Protein AF-A0A8B4TUS0-F1 (afdb_monomer_lite)

Structure (mmCIF, N/CA/C/O backbone):
data_AF-A0A8B4TUS0-F1
#
_entry.id   AF-A0A8B4TUS0-F1
#
loop_
_atom_site.group_PDB
_atom_site.id
_atom_site.type_symbol
_atom_site.label_atom_id
_atom_site.label_alt_id
_atom_site.label_comp_id
_atom_site.label_asym_id
_atom_site.label_entity_id
_atom_site.label_seq_id
_atom_site.pdbx_PDB_ins_code
_atom_site.Cartn_x
_atom_site.Cartn_y
_atom_site.Cartn_z
_atom_site.occupancy
_atom_site.B_iso_or_equiv
_atom_site.auth_seq_id
_atom_site.auth_comp_id
_atom_site.auth_asym_id
_atom_site.auth_atom_id
_atom_site.pdbx_PDB_model_num
ATOM 1 N N . MET A 1 1 ? 10.500 75.350 14.053 1.00 40.19 1 MET A N 1
ATOM 2 C CA . MET A 1 1 ? 10.006 74.874 12.744 1.00 40.19 1 MET A CA 1
ATOM 3 C C . MET A 1 1 ? 10.131 73.357 12.758 1.00 40.19 1 MET A C 1
ATOM 5 O O . MET A 1 1 ? 11.229 72.845 12.610 1.00 40.19 1 MET A O 1
ATOM 9 N N . ASN A 1 2 ? 9.050 72.663 13.124 1.00 40.81 2 ASN A N 1
ATOM 10 C CA . ASN A 1 2 ? 9.054 71.223 13.404 1.00 40.81 2 ASN A CA 1
ATOM 11 C C . ASN A 1 2 ? 8.641 70.449 12.150 1.00 40.81 2 ASN A C 1
ATOM 13 O O . ASN A 1 2 ? 7.476 70.509 11.768 1.00 40.81 2 ASN A O 1
ATOM 17 N N . TRP A 1 3 ? 9.558 69.690 11.552 1.00 40.25 3 TRP A N 1
ATOM 18 C CA . TRP A 1 3 ? 9.224 68.689 10.539 1.00 40.25 3 TRP A CA 1
ATOM 19 C C . TRP A 1 3 ? 9.348 67.304 11.177 1.00 40.25 3 TRP A C 1
ATOM 21 O O . TRP A 1 3 ? 10.445 66.843 11.479 1.00 40.25 3 TRP A O 1
ATOM 31 N N . LYS A 1 4 ? 8.216 66.628 11.401 1.00 43.62 4 LYS A N 1
ATOM 32 C CA . LYS A 1 4 ? 8.197 65.192 11.707 1.00 43.62 4 LYS A CA 1
ATOM 33 C C . LYS A 1 4 ? 8.182 64.414 10.390 1.00 43.62 4 LYS A C 1
ATOM 35 O O . LYS A 1 4 ? 7.165 64.419 9.704 1.00 43.62 4 LYS A O 1
ATOM 40 N N . LEU A 1 5 ? 9.298 63.791 10.009 1.00 47.50 5 LEU A N 1
ATOM 41 C CA . LEU A 1 5 ? 9.290 62.759 8.969 1.00 47.50 5 LEU A CA 1
ATOM 42 C C . LEU A 1 5 ? 8.719 61.478 9.588 1.00 47.50 5 LEU A C 1
ATOM 44 O O . LEU A 1 5 ? 9.333 60.890 10.475 1.00 47.50 5 LEU A O 1
ATOM 48 N N . ALA A 1 6 ? 7.544 61.053 9.131 1.00 51.31 6 ALA A N 1
ATOM 49 C CA . ALA A 1 6 ? 7.028 59.718 9.396 1.00 51.31 6 ALA A CA 1
ATOM 50 C C . ALA A 1 6 ? 7.517 58.791 8.277 1.00 51.31 6 ALA A C 1
ATOM 52 O O . ALA A 1 6 ? 7.054 58.880 7.142 1.00 51.31 6 ALA A O 1
ATOM 53 N N . ILE A 1 7 ? 8.485 57.928 8.586 1.00 53.12 7 ILE A N 1
ATOM 54 C CA . ILE A 1 7 ? 8.916 56.854 7.689 1.00 53.12 7 ILE A CA 1
ATOM 55 C C . ILE A 1 7 ? 7.909 55.714 7.855 1.00 53.12 7 ILE A C 1
ATOM 57 O O . ILE A 1 7 ? 7.888 55.039 8.883 1.00 53.12 7 ILE A O 1
ATOM 61 N N . ALA A 1 8 ? 7.044 55.527 6.860 1.00 50.75 8 ALA A N 1
ATOM 62 C CA . ALA A 1 8 ? 6.169 54.367 6.785 1.00 50.75 8 ALA A CA 1
ATOM 63 C C . ALA A 1 8 ? 7.000 53.155 6.337 1.00 50.75 8 ALA A C 1
ATOM 65 O O . ALA A 1 8 ? 7.342 53.020 5.165 1.00 50.75 8 ALA A O 1
ATOM 66 N N . PHE A 1 9 ? 7.350 52.288 7.287 1.00 47.44 9 PHE A N 1
ATOM 67 C CA . PHE A 1 9 ? 7.913 50.972 7.004 1.00 47.44 9 PHE A CA 1
ATOM 68 C C . PHE A 1 9 ? 6.797 50.080 6.446 1.00 47.44 9 PHE A C 1
ATOM 70 O O . PHE A 1 9 ? 5.983 49.536 7.192 1.00 47.44 9 PHE A O 1
ATOM 77 N N . THR A 1 10 ? 6.731 49.940 5.126 1.00 48.03 10 THR A N 1
ATOM 78 C CA . THR A 1 10 ? 5.932 48.899 4.482 1.00 48.03 10 THR A CA 1
ATOM 79 C C . THR A 1 10 ? 6.601 47.554 4.743 1.00 48.03 10 THR A C 1
ATOM 81 O O . THR A 1 10 ? 7.574 47.173 4.096 1.00 48.03 10 THR A O 1
ATOM 84 N N . PHE A 1 11 ? 6.088 46.833 5.738 1.00 47.19 11 PHE A N 1
ATOM 85 C CA . PHE A 1 11 ? 6.441 45.441 5.986 1.00 47.19 11 PHE A CA 1
ATOM 86 C C . PHE A 1 11 ? 5.923 44.605 4.808 1.00 47.19 11 PHE A C 1
ATOM 88 O O . PHE A 1 11 ? 4.745 44.256 4.739 1.00 47.19 11 PHE A O 1
ATOM 95 N N . VAL A 1 12 ? 6.796 44.321 3.842 1.00 51.75 12 VAL A N 1
ATOM 96 C CA . VAL A 1 12 ? 6.532 43.309 2.819 1.00 51.75 12 VAL A CA 1
ATOM 97 C C . VAL A 1 12 ? 6.591 41.963 3.533 1.00 51.75 12 VAL A C 1
ATOM 99 O O . VAL A 1 12 ? 7.668 41.438 3.801 1.00 51.75 12 VAL A O 1
ATOM 102 N N . LEU A 1 13 ? 5.426 41.431 3.905 1.00 47.50 13 LEU A N 1
ATOM 103 C CA . LEU A 1 13 ? 5.294 40.047 4.348 1.00 47.50 13 LEU A CA 1
ATOM 104 C C . LEU A 1 13 ? 5.608 39.154 3.146 1.00 47.50 13 LEU A C 1
ATOM 106 O O . LEU A 1 13 ? 4.739 38.871 2.322 1.00 47.50 13 LEU A O 1
ATOM 110 N N . SER A 1 14 ? 6.868 38.740 3.023 1.00 50.09 14 SER A N 1
ATOM 111 C CA . SER A 1 14 ? 7.250 37.655 2.132 1.00 50.09 14 SER A CA 1
ATOM 112 C C . SER A 1 14 ? 6.584 36.383 2.650 1.00 50.09 14 SER A C 1
ATOM 114 O O . SER A 1 14 ? 7.000 35.790 3.642 1.00 50.09 14 SER A O 1
ATOM 116 N N . GLN A 1 15 ? 5.496 35.973 2.001 1.00 52.88 15 GLN A N 1
ATOM 117 C CA . GLN A 1 15 ? 4.967 34.633 2.200 1.00 52.88 15 GLN A CA 1
ATOM 118 C C . GLN A 1 15 ? 5.984 33.670 1.595 1.00 52.88 15 GLN A C 1
ATOM 120 O O . GLN A 1 15 ? 6.059 33.500 0.381 1.00 52.88 15 GLN A O 1
ATOM 125 N N . SER A 1 16 ? 6.823 33.084 2.443 1.00 52.28 16 SER A N 1
ATOM 126 C CA . SER A 1 16 ? 7.608 31.922 2.069 1.00 52.28 16 SER A CA 1
ATOM 127 C C . SER A 1 16 ? 6.630 30.783 1.804 1.00 52.28 16 SER A C 1
ATOM 129 O O . SER A 1 16 ? 6.082 30.173 2.721 1.00 52.28 16 SER A O 1
ATOM 131 N N . SER A 1 17 ? 6.374 30.516 0.526 1.00 47.44 17 SER A N 1
ATOM 132 C CA . SER A 1 17 ? 5.688 29.311 0.077 1.00 47.44 17 SER A CA 1
ATOM 133 C C . SER A 1 17 ? 6.598 28.118 0.365 1.00 47.44 17 SER A C 1
ATOM 135 O O . SER A 1 17 ? 7.333 27.649 -0.501 1.00 47.44 17 SER A O 1
ATOM 137 N N . PHE A 1 18 ? 6.610 27.642 1.609 1.00 46.47 18 PHE A N 1
ATOM 138 C CA . PHE A 1 18 ? 7.118 26.311 1.893 1.00 46.47 18 PHE A CA 1
ATOM 139 C C . PHE A 1 18 ? 6.173 25.342 1.190 1.00 46.47 18 PHE A C 1
ATOM 141 O O . PHE A 1 18 ? 5.035 25.167 1.620 1.00 46.47 18 PHE A O 1
ATOM 148 N N . ALA A 1 19 ? 6.623 24.753 0.084 1.00 43.28 19 ALA A N 1
ATOM 149 C CA . ALA A 1 19 ? 5.970 23.598 -0.504 1.00 43.28 19 ALA A CA 1
ATOM 150 C C . ALA A 1 19 ? 6.040 22.462 0.528 1.00 43.28 19 ALA A C 1
ATOM 152 O O . ALA A 1 19 ? 7.017 21.718 0.597 1.00 43.28 19 ALA A O 1
ATOM 153 N N . SER A 1 20 ? 5.043 22.381 1.410 1.00 47.97 20 SER A N 1
ATOM 154 C CA . SER A 1 20 ? 4.839 21.206 2.243 1.00 47.97 20 SER A CA 1
ATOM 155 C C . SER A 1 20 ? 4.532 20.057 1.299 1.00 47.97 20 SER A C 1
ATOM 157 O O . SER A 1 20 ? 3.582 20.155 0.525 1.00 47.97 20 SER A O 1
ATOM 159 N N . SER A 1 21 ? 5.317 18.981 1.347 1.00 56.03 21 SER A N 1
ATOM 160 C CA . SER A 1 21 ? 4.908 17.707 0.762 1.00 56.03 21 SER A CA 1
ATOM 161 C C . SER A 1 21 ? 3.515 17.384 1.306 1.00 56.03 21 SER A C 1
ATOM 163 O O . SER A 1 21 ? 3.365 17.154 2.507 1.00 56.03 21 SER A O 1
ATOM 165 N N . GLU A 1 22 ? 2.481 17.477 0.471 1.00 64.19 22 GLU A N 1
ATOM 166 C CA . GLU A 1 22 ? 1.109 17.269 0.925 1.00 64.19 22 GLU A CA 1
ATOM 167 C C . GLU A 1 22 ? 0.956 15.809 1.353 1.00 64.19 22 GLU A C 1
ATOM 169 O O . GLU A 1 22 ? 0.943 14.889 0.536 1.00 64.19 22 GLU A O 1
ATOM 174 N N . ALA A 1 23 ? 0.895 15.586 2.664 1.00 81.62 23 ALA A N 1
ATOM 175 C CA . ALA A 1 23 ? 0.582 14.279 3.209 1.00 81.62 23 ALA A CA 1
ATOM 176 C C . ALA A 1 23 ? -0.837 13.892 2.772 1.00 81.62 23 ALA A C 1
ATOM 178 O O . ALA A 1 23 ? -1.791 14.644 2.987 1.00 81.62 23 ALA A O 1
ATOM 179 N N . PHE A 1 24 ? -0.991 12.702 2.199 1.00 90.75 24 PHE A N 1
ATOM 180 C CA . PHE A 1 24 ? -2.302 12.164 1.867 1.00 90.75 24 PHE A CA 1
ATOM 181 C C . PHE A 1 24 ? -3.041 11.809 3.160 1.00 90.75 24 PHE A C 1
ATOM 183 O O . PHE A 1 24 ? -2.476 11.169 4.053 1.00 90.75 24 PHE A O 1
ATOM 190 N N . GLN A 1 25 ? -4.315 12.196 3.261 1.00 94.31 25 GLN A N 1
ATOM 191 C CA . GLN A 1 25 ? -5.156 11.880 4.413 1.00 94.31 25 GLN A CA 1
ATOM 192 C C . GLN A 1 25 ? -6.489 11.268 3.992 1.00 94.31 25 GLN A C 1
ATOM 194 O O . GLN A 1 25 ? -7.131 11.729 3.050 1.00 94.31 25 GLN A O 1
ATOM 199 N N . LYS A 1 26 ? -6.942 10.255 4.735 1.00 95.25 26 LYS A N 1
ATOM 200 C CA . LYS A 1 26 ? -8.272 9.653 4.578 1.00 95.25 26 LYS A CA 1
ATOM 201 C C . LYS A 1 26 ? -8.934 9.490 5.936 1.00 95.25 26 LYS A C 1
ATOM 203 O O . LYS A 1 26 ? -8.345 8.924 6.850 1.00 95.25 26 LYS A O 1
ATOM 208 N N . VAL A 1 27 ? -10.161 9.984 6.062 1.00 96.19 27 VAL A N 1
ATOM 209 C CA . VAL A 1 27 ? -10.921 9.992 7.319 1.00 96.19 27 VAL A CA 1
ATOM 210 C C . VAL A 1 27 ? -12.121 9.065 7.190 1.00 96.19 27 VAL A C 1
ATOM 212 O O . VAL A 1 27 ? -12.810 9.089 6.170 1.00 96.19 27 VAL A O 1
ATOM 215 N N . TRP A 1 28 ? -12.400 8.268 8.219 1.00 95.56 28 TRP A N 1
ATOM 216 C CA . TRP A 1 28 ? -13.632 7.482 8.304 1.00 95.56 28 TRP A CA 1
ATOM 217 C C . TRP A 1 28 ? -14.128 7.381 9.743 1.00 95.56 28 TRP A C 1
ATOM 219 O O . TRP A 1 28 ? -13.421 7.722 10.687 1.00 95.56 28 TRP A O 1
ATOM 229 N N . ASN A 1 29 ? -15.366 6.919 9.899 1.00 94.50 29 ASN A N 1
ATOM 230 C CA . ASN A 1 29 ? -15.935 6.582 11.197 1.00 94.50 29 ASN A CA 1
ATOM 231 C C . ASN A 1 29 ? -16.424 5.134 11.180 1.00 94.50 29 ASN A C 1
ATOM 233 O O . ASN A 1 29 ? -16.969 4.662 10.170 1.00 94.50 29 ASN A O 1
ATOM 237 N N . ASP A 1 30 ? -16.266 4.451 12.300 1.00 91.06 30 ASP A N 1
ATOM 238 C CA . ASP A 1 30 ? -16.903 3.173 12.600 1.00 91.06 30 ASP A CA 1
ATOM 239 C C . ASP A 1 30 ? -17.264 3.113 14.095 1.00 91.06 30 ASP A C 1
ATOM 241 O O . ASP A 1 30 ? -17.288 4.142 14.775 1.00 91.06 30 ASP A O 1
ATOM 245 N N . SER A 1 31 ? -17.609 1.929 14.601 1.00 89.62 31 SER A N 1
ATOM 246 C CA . SER A 1 31 ? -18.034 1.750 15.991 1.00 89.62 31 SER A CA 1
ATOM 247 C C . SER A 1 31 ? -16.954 2.079 17.026 1.00 89.62 31 SER A C 1
ATOM 249 O O . SER A 1 31 ? -17.305 2.284 18.185 1.00 89.62 31 SER A O 1
ATOM 251 N N . SER A 1 32 ? -15.667 2.131 16.654 1.00 87.06 32 SER A N 1
ATOM 252 C CA . SER A 1 32 ? -14.586 2.514 17.574 1.00 87.06 32 SER A CA 1
ATOM 253 C C . SER A 1 32 ? -14.265 4.012 17.549 1.00 87.06 32 SER A C 1
ATOM 255 O O . SER A 1 32 ? -13.542 4.493 18.421 1.00 87.06 32 SER A O 1
ATOM 257 N N . GLY A 1 33 ? -14.850 4.771 16.616 1.00 92.50 33 GLY A N 1
ATOM 258 C CA . GLY A 1 33 ? -14.784 6.230 16.588 1.00 92.50 33 GLY A CA 1
ATOM 259 C C . GLY A 1 33 ? -14.349 6.803 15.244 1.00 92.50 33 GLY A C 1
ATOM 260 O O . GLY A 1 33 ? -14.574 6.214 14.186 1.00 92.50 33 GLY A O 1
ATOM 261 N N . LYS A 1 34 ? -13.764 8.007 15.298 1.00 95.75 34 LYS A N 1
ATOM 262 C CA . LYS A 1 34 ? -13.225 8.719 14.135 1.00 95.75 34 LYS A CA 1
ATOM 263 C C . LYS A 1 34 ? -11.764 8.343 13.921 1.00 95.75 34 LYS A C 1
ATOM 265 O O . LYS A 1 34 ? -10.926 8.590 14.790 1.00 95.75 34 LYS A O 1
ATOM 270 N N . HIS A 1 35 ? -11.480 7.862 12.722 1.00 96.75 35 HIS A N 1
ATOM 271 C CA . HIS A 1 35 ? -10.173 7.411 12.273 1.00 96.75 35 HIS A CA 1
ATOM 272 C C . HIS A 1 35 ? -9.581 8.363 11.242 1.00 96.75 35 HIS A C 1
ATOM 274 O O . HIS A 1 35 ? -10.302 8.932 10.415 1.00 96.75 35 HIS A O 1
ATOM 280 N N . VAL A 1 36 ? -8.258 8.487 11.249 1.00 97.19 36 VAL A N 1
ATOM 281 C CA . VAL A 1 36 ? -7.487 9.221 10.244 1.00 97.19 36 VAL A CA 1
ATOM 282 C C . VAL A 1 36 ? -6.312 8.359 9.792 1.00 97.19 36 VAL A C 1
ATOM 284 O O . VAL A 1 36 ? -5.430 8.041 10.587 1.00 97.19 36 VAL A O 1
ATOM 287 N N . LEU A 1 37 ? -6.279 8.011 8.508 1.00 97.50 37 LEU A N 1
ATOM 288 C CA . LEU A 1 37 ? -5.100 7.486 7.826 1.00 97.50 37 LEU A CA 1
ATOM 289 C C . LEU A 1 37 ? -4.286 8.666 7.304 1.00 97.50 37 LEU A C 1
ATOM 291 O O . LEU A 1 37 ? -4.829 9.518 6.606 1.00 97.50 37 LEU A O 1
ATOM 295 N N . ILE A 1 38 ? -2.995 8.694 7.615 1.00 96.94 38 ILE A N 1
ATOM 296 C CA . ILE A 1 38 ? -2.045 9.708 7.153 1.00 96.94 38 ILE A CA 1
ATOM 297 C C . ILE A 1 38 ? -0.897 8.983 6.457 1.00 96.94 38 ILE A C 1
ATOM 299 O O . ILE A 1 38 ? -0.269 8.115 7.063 1.00 96.94 38 ILE A O 1
ATOM 303 N N . ILE A 1 39 ? -0.625 9.347 5.206 1.00 97.00 39 ILE A N 1
ATOM 304 C CA . ILE A 1 39 ? 0.490 8.853 4.395 1.00 97.00 39 ILE A CA 1
ATOM 305 C C . ILE A 1 39 ? 1.384 10.046 4.059 1.00 97.00 39 ILE A C 1
ATOM 307 O O . ILE A 1 39 ? 0.951 10.988 3.402 1.00 97.00 39 ILE A O 1
ATOM 311 N N . ASP A 1 40 ? 2.629 10.002 4.511 1.00 95.12 40 ASP A N 1
ATOM 312 C CA . ASP A 1 40 ? 3.589 11.094 4.397 1.00 95.12 40 ASP A CA 1
ATOM 313 C C . ASP A 1 40 ? 4.898 10.589 3.776 1.00 95.12 40 ASP A C 1
ATOM 315 O O . ASP A 1 40 ? 5.384 9.507 4.121 1.00 95.12 40 ASP A O 1
ATOM 319 N N . LYS A 1 41 ? 5.465 11.377 2.860 1.00 93.38 41 LYS A N 1
ATOM 320 C CA . LYS A 1 41 ? 6.754 11.114 2.213 1.00 93.38 41 LYS A CA 1
ATOM 321 C C . LYS A 1 41 ? 7.709 12.244 2.558 1.00 93.38 41 LYS A C 1
ATOM 323 O O . LYS A 1 41 ? 7.414 13.403 2.287 1.00 93.38 41 LYS A O 1
ATOM 328 N N . LYS A 1 42 ? 8.871 11.907 3.113 1.00 91.69 42 LYS A N 1
ATOM 329 C CA . LYS A 1 42 ? 9.885 12.890 3.509 1.00 91.69 42 LYS A CA 1
ATOM 330 C C . LYS A 1 42 ? 11.200 12.624 2.811 1.00 91.69 42 LYS A C 1
ATOM 332 O O . LYS A 1 42 ? 11.690 11.499 2.846 1.00 91.69 42 LYS A O 1
ATOM 337 N N . LEU A 1 43 ? 11.770 13.672 2.227 1.00 88.06 43 LEU A N 1
ATOM 338 C CA . LEU A 1 43 ? 13.154 13.667 1.771 1.00 88.06 43 LEU A CA 1
ATOM 339 C C . LEU A 1 43 ? 14.084 13.692 2.986 1.00 88.06 43 LEU A C 1
ATOM 341 O O . LEU A 1 43 ? 13.954 14.539 3.872 1.00 88.06 43 LEU A O 1
ATOM 345 N N . ASP A 1 44 ? 15.027 12.762 3.019 1.00 83.69 44 ASP A N 1
ATOM 346 C CA . ASP A 1 44 ? 16.046 12.663 4.052 1.00 83.69 44 ASP A CA 1
ATOM 347 C C . ASP A 1 44 ? 17.282 13.446 3.601 1.00 83.69 44 ASP A C 1
ATOM 349 O O . ASP A 1 44 ? 18.184 12.915 2.955 1.00 83.69 44 ASP A O 1
ATOM 353 N N . SER A 1 45 ? 17.317 14.733 3.953 1.00 70.94 45 SER A N 1
ATOM 354 C CA . SER A 1 45 ? 18.312 15.712 3.484 1.00 70.94 45 SER A CA 1
ATOM 355 C C . SER A 1 45 ? 19.769 15.407 3.851 1.00 70.94 45 SER A C 1
ATOM 357 O O . SER A 1 45 ? 20.670 16.006 3.272 1.00 70.94 45 SER A O 1
ATOM 359 N N . LYS A 1 46 ? 20.018 14.496 4.800 1.00 69.44 46 LYS A N 1
ATOM 360 C CA . LYS A 1 46 ? 21.373 14.088 5.207 1.00 69.44 46 LYS A CA 1
ATOM 361 C C . LYS A 1 46 ? 21.934 12.922 4.391 1.00 69.44 46 LYS A C 1
ATOM 363 O O . LYS A 1 46 ? 23.135 12.894 4.156 1.00 69.44 46 LYS A O 1
ATOM 368 N N . ASP A 1 47 ? 21.069 12.009 3.948 1.00 66.56 47 ASP A N 1
ATOM 369 C CA . ASP A 1 47 ? 21.470 10.716 3.368 1.00 66.56 47 ASP A CA 1
ATOM 370 C C . ASP A 1 47 ? 21.047 10.571 1.894 1.00 66.56 47 ASP A C 1
ATOM 372 O O . ASP A 1 47 ? 21.147 9.483 1.328 1.00 66.56 47 ASP A O 1
ATOM 376 N N . GLY A 1 48 ? 20.494 11.633 1.292 1.00 77.56 48 GLY A N 1
ATOM 377 C CA . GLY A 1 48 ? 19.953 11.598 -0.072 1.00 77.56 48 GLY A CA 1
ATOM 378 C C . GLY A 1 48 ? 18.810 10.590 -0.244 1.00 77.56 48 GLY A C 1
ATOM 379 O O . GLY A 1 48 ? 18.620 10.064 -1.330 1.00 77.56 48 GLY A O 1
ATOM 380 N N . GLY A 1 49 ? 18.091 10.267 0.838 1.00 89.94 49 GLY A N 1
ATOM 381 C CA . GLY A 1 49 ? 17.073 9.215 0.881 1.00 89.94 49 GLY A CA 1
ATOM 382 C C . GLY A 1 49 ? 15.637 9.735 0.852 1.00 89.94 49 GLY A C 1
ATOM 383 O O . GLY A 1 49 ? 15.385 10.939 0.910 1.00 89.94 49 GLY A O 1
ATOM 384 N N . MET A 1 50 ? 14.677 8.810 0.842 1.00 93.75 50 MET A N 1
ATOM 385 C CA . MET A 1 50 ? 13.268 9.132 1.073 1.00 93.75 50 MET A CA 1
ATOM 386 C C . MET A 1 50 ? 12.644 8.154 2.067 1.00 93.75 50 MET A C 1
ATOM 388 O O . MET A 1 50 ? 12.879 6.945 2.007 1.00 93.75 50 MET A O 1
ATOM 392 N N . THR A 1 51 ? 11.847 8.678 2.993 1.00 95.06 51 THR A N 1
ATOM 393 C CA . THR A 1 51 ? 11.106 7.915 3.999 1.00 95.06 51 THR A CA 1
ATOM 394 C C . THR A 1 51 ? 9.616 7.977 3.709 1.00 95.06 51 THR A C 1
ATOM 396 O O . THR A 1 51 ? 9.059 9.062 3.556 1.00 95.06 51 THR A O 1
ATOM 399 N N . LEU A 1 52 ? 8.965 6.817 3.727 1.00 96.94 52 LEU A N 1
ATOM 400 C CA . LEU A 1 52 ? 7.518 6.678 3.800 1.00 96.94 52 LEU A CA 1
ATOM 401 C C . LEU A 1 52 ? 7.101 6.483 5.258 1.00 96.94 52 LEU A C 1
ATOM 403 O O . LEU A 1 52 ? 7.617 5.597 5.946 1.00 96.94 52 LEU A O 1
ATOM 407 N N . LEU A 1 53 ? 6.121 7.261 5.707 1.00 97.31 53 LEU A N 1
ATOM 408 C CA . LEU A 1 53 ? 5.439 7.068 6.978 1.00 97.31 53 LEU A CA 1
ATOM 409 C C . LEU A 1 53 ? 3.933 6.961 6.740 1.00 97.31 53 LEU A C 1
ATOM 411 O O . LEU A 1 53 ? 3.305 7.910 6.282 1.00 97.31 53 LEU A O 1
ATOM 415 N N . VAL A 1 54 ? 3.346 5.822 7.098 1.00 97.69 54 VAL A N 1
ATOM 416 C CA . VAL A 1 54 ? 1.895 5.609 7.078 1.00 97.69 54 VAL A CA 1
ATOM 417 C C . VAL A 1 54 ? 1.415 5.335 8.491 1.00 97.69 54 VAL A C 1
ATOM 419 O O . VAL A 1 54 ? 1.967 4.472 9.168 1.00 97.69 54 VAL A O 1
ATOM 422 N N . LYS A 1 55 ? 0.396 6.053 8.955 1.00 97.12 55 LYS A N 1
ATOM 423 C CA . LYS A 1 55 ? -0.165 5.870 10.297 1.00 97.12 55 LYS A CA 1
ATOM 424 C C . LYS A 1 55 ? -1.682 5.946 10.293 1.00 97.12 55 LYS A C 1
ATOM 426 O O . LYS A 1 55 ? -2.253 6.740 9.547 1.00 97.12 55 LYS A O 1
ATOM 431 N N . GLN A 1 56 ? -2.301 5.171 11.173 1.00 97.25 56 GLN A N 1
ATOM 432 C CA . GLN A 1 56 ? -3.710 5.308 11.522 1.00 97.25 56 GLN A CA 1
ATOM 433 C C . GLN A 1 56 ? -3.831 5.854 12.941 1.00 97.25 56 GLN A C 1
ATOM 435 O O . GLN A 1 56 ? -3.136 5.405 13.853 1.00 97.25 56 GLN A O 1
ATOM 440 N N . VAL A 1 57 ? -4.724 6.821 13.116 1.00 96.69 57 VAL A N 1
ATOM 441 C CA . VAL A 1 57 ? -5.014 7.447 14.404 1.00 96.69 57 VAL A CA 1
ATOM 442 C C . VAL A 1 57 ? -6.512 7.373 14.681 1.00 96.69 57 VAL A C 1
ATOM 444 O O . VAL A 1 57 ? -7.294 7.830 13.846 1.00 96.69 57 VAL A O 1
ATOM 447 N N . THR A 1 58 ? -6.894 6.887 15.863 1.00 94.81 58 THR A N 1
ATOM 448 C CA . THR A 1 58 ? -8.262 6.984 16.399 1.00 94.81 58 THR A CA 1
ATOM 449 C C . THR A 1 58 ? -8.275 7.951 17.577 1.00 94.81 58 THR A C 1
ATOM 451 O O . THR A 1 58 ? -7.660 7.710 18.619 1.00 94.81 58 THR A O 1
ATOM 454 N N . GLY A 1 59 ? -8.962 9.085 17.425 1.00 88.88 59 GLY A N 1
ATOM 455 C CA . GLY A 1 59 ? -8.897 10.169 18.411 1.00 88.88 59 GLY A CA 1
ATOM 456 C C . GLY A 1 59 ? -7.459 10.676 18.594 1.00 88.88 59 GLY A C 1
ATOM 457 O O . GLY A 1 59 ? -6.891 11.246 17.668 1.00 88.88 59 GLY A O 1
ATOM 458 N N . ASN A 1 60 ? -6.871 10.448 19.775 1.00 87.44 60 ASN A N 1
ATOM 459 C CA . ASN A 1 60 ? -5.470 10.780 20.085 1.00 87.44 60 ASN A CA 1
ATOM 460 C C . ASN A 1 60 ? -4.544 9.545 20.124 1.00 87.44 60 ASN A C 1
ATOM 462 O O . ASN A 1 60 ? -3.352 9.682 20.398 1.00 87.44 60 ASN A O 1
ATOM 466 N N . SER A 1 61 ? -5.081 8.343 19.891 1.00 92.56 61 SER A N 1
ATOM 467 C CA . SER A 1 61 ? -4.325 7.090 19.905 1.00 92.56 61 SER A CA 1
ATOM 468 C C . SER A 1 61 ? -3.710 6.819 18.537 1.00 92.56 61 SER A C 1
ATOM 470 O O . SER A 1 61 ? -4.399 6.887 17.524 1.00 92.56 61 SER A O 1
ATOM 472 N N . ASN A 1 62 ? -2.420 6.487 18.508 1.00 95.00 62 ASN A N 1
ATOM 473 C CA . ASN A 1 62 ? -1.780 5.923 17.324 1.00 95.00 62 ASN A CA 1
ATOM 474 C C . ASN A 1 62 ? -2.055 4.418 17.299 1.00 95.00 62 ASN A C 1
ATOM 476 O O . ASN A 1 62 ? -1.487 3.684 18.107 1.00 95.00 62 ASN A O 1
ATOM 480 N N . ASP A 1 63 ? -2.909 3.973 16.384 1.00 95.06 63 ASP A N 1
ATOM 481 C CA . ASP A 1 63 ? -3.324 2.571 16.316 1.00 95.06 63 ASP A CA 1
ATOM 482 C C . ASP A 1 63 ? -2.200 1.706 15.747 1.00 95.06 63 ASP A C 1
ATOM 484 O O . ASP A 1 63 ? -1.907 0.623 16.251 1.00 95.06 63 ASP A O 1
ATOM 488 N N . TRP A 1 64 ? -1.547 2.198 14.692 1.00 97.19 64 TRP A N 1
ATOM 489 C CA . TRP A 1 64 ? -0.388 1.557 14.089 1.00 97.19 64 TRP A CA 1
ATOM 490 C C . TRP A 1 64 ? 0.398 2.530 13.215 1.00 97.19 64 TRP A C 1
ATOM 492 O O . TRP A 1 64 ? -0.098 3.541 12.715 1.00 97.19 64 TRP A O 1
ATOM 502 N N . THR A 1 65 ? 1.665 2.190 12.995 1.00 97.75 65 THR A N 1
ATOM 503 C CA . THR A 1 65 ? 2.562 2.929 12.109 1.00 97.75 65 THR A CA 1
ATOM 504 C C . THR A 1 65 ? 3.363 1.961 11.248 1.00 97.75 65 THR A C 1
ATOM 506 O O . THR A 1 65 ? 3.932 0.989 11.742 1.00 97.75 65 THR A O 1
ATOM 509 N N . LEU A 1 66 ? 3.432 2.255 9.955 1.00 98.12 66 LEU A N 1
ATOM 510 C CA . LEU A 1 66 ? 4.319 1.628 8.991 1.00 98.12 66 LEU A CA 1
ATOM 511 C C . LEU A 1 66 ? 5.353 2.660 8.542 1.00 98.12 66 LEU A C 1
ATOM 513 O O . LEU A 1 66 ? 5.007 3.749 8.091 1.00 98.12 66 LEU A O 1
ATOM 517 N N . LYS A 1 67 ? 6.628 2.301 8.674 1.00 97.50 67 LYS A N 1
ATOM 518 C CA . LYS A 1 67 ? 7.759 3.084 8.181 1.00 97.50 67 LYS A CA 1
ATOM 519 C C . LYS A 1 67 ? 8.517 2.248 7.160 1.00 97.50 67 LYS A C 1
ATOM 521 O O . LYS A 1 67 ? 8.817 1.087 7.430 1.00 97.50 67 LYS A O 1
ATOM 526 N N . ASP A 1 68 ? 8.832 2.847 6.024 1.00 97.56 68 ASP A N 1
ATOM 527 C CA . ASP A 1 68 ? 9.678 2.258 4.988 1.00 97.56 68 ASP A CA 1
ATOM 528 C C . ASP A 1 68 ? 10.586 3.334 4.402 1.00 97.56 68 ASP A C 1
ATOM 530 O O . ASP A 1 68 ? 10.341 4.528 4.596 1.00 97.56 68 ASP A O 1
ATOM 534 N N . PHE A 1 69 ? 11.660 2.937 3.734 1.00 95.69 69 PHE A N 1
ATOM 535 C CA . PHE A 1 69 ? 12.626 3.899 3.233 1.00 95.69 69 PHE A CA 1
ATOM 536 C C . PHE A 1 69 ? 13.489 3.373 2.091 1.00 95.69 69 PHE A C 1
ATOM 538 O O . PHE A 1 69 ? 13.770 2.181 1.997 1.00 95.69 69 PHE A O 1
ATOM 545 N N . VAL A 1 70 ? 13.981 4.312 1.286 1.00 94.44 70 VAL A N 1
ATOM 546 C CA . VAL A 1 70 ? 15.117 4.119 0.379 1.00 94.44 70 VAL A CA 1
ATOM 547 C C . VAL A 1 70 ? 16.277 4.969 0.896 1.00 94.44 70 VAL A C 1
ATOM 549 O O . VAL A 1 70 ? 16.099 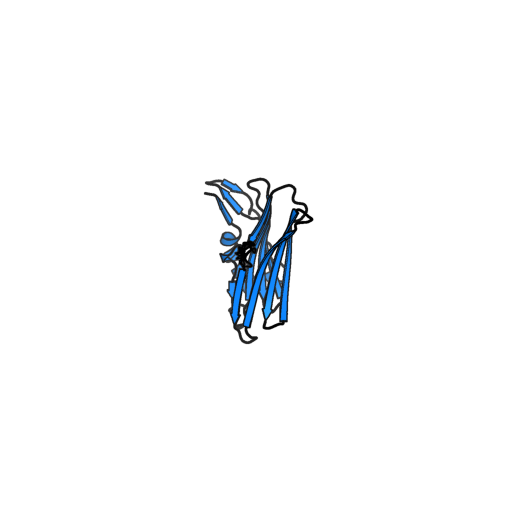6.130 1.279 1.00 94.44 70 VAL A O 1
ATOM 552 N N . ARG A 1 71 ? 17.463 4.368 0.976 1.00 90.62 71 ARG A N 1
ATOM 553 C CA . ARG A 1 71 ? 18.726 4.989 1.404 1.00 90.62 71 ARG A CA 1
ATOM 554 C C . ARG A 1 71 ? 19.827 4.535 0.465 1.00 90.62 71 ARG A C 1
ATOM 556 O O . ARG A 1 71 ? 19.696 3.464 -0.119 1.00 90.62 71 ARG A O 1
ATOM 563 N N . ASN A 1 72 ? 20.914 5.300 0.402 1.00 85.69 72 ASN A N 1
ATOM 564 C CA . ASN A 1 72 ? 22.103 4.949 -0.379 1.00 85.69 72 ASN A CA 1
ATOM 565 C C . ASN A 1 72 ? 21.759 4.635 -1.845 1.00 85.69 72 ASN A C 1
ATOM 567 O O . ASN A 1 72 ? 22.216 3.638 -2.399 1.00 85.69 72 ASN A O 1
ATOM 571 N N . CYS A 1 73 ? 20.907 5.468 -2.442 1.00 86.94 73 CYS A N 1
ATOM 572 C CA . CYS A 1 73 ? 20.554 5.369 -3.847 1.00 86.94 73 CYS A CA 1
ATOM 573 C C . CYS A 1 73 ? 21.561 6.194 -4.649 1.00 86.94 73 CYS A C 1
ATOM 575 O O . CYS A 1 73 ? 21.640 7.402 -4.451 1.00 86.94 73 CYS A O 1
ATOM 577 N N . GLY A 1 74 ? 22.370 5.540 -5.486 1.00 84.69 74 GLY A N 1
ATOM 578 C CA . GLY A 1 74 ? 23.279 6.235 -6.410 1.00 84.69 74 GLY A CA 1
ATOM 579 C C . GLY A 1 74 ? 22.568 6.835 -7.628 1.00 84.69 74 GLY A C 1
ATOM 580 O O . GLY A 1 74 ? 23.170 7.628 -8.339 1.00 84.69 74 GLY A O 1
ATOM 581 N N . GLU A 1 75 ? 21.301 6.462 -7.816 1.00 88.94 75 GLU A N 1
ATOM 582 C CA . GLU A 1 75 ? 20.422 6.814 -8.935 1.00 88.94 75 GLU A CA 1
ATOM 583 C C . GLU A 1 75 ? 19.145 7.509 -8.407 1.00 88.94 75 GLU A C 1
ATOM 585 O O . GLU A 1 75 ? 19.096 7.941 -7.248 1.00 88.94 75 GLU A O 1
ATOM 590 N N . ASP A 1 76 ? 18.079 7.572 -9.212 1.00 91.06 76 ASP A N 1
ATOM 591 C CA . ASP A 1 76 ? 16.808 8.174 -8.808 1.00 91.06 76 ASP A CA 1
ATOM 592 C C . ASP A 1 76 ? 16.023 7.291 -7.824 1.00 91.06 76 ASP A C 1
ATOM 594 O O . ASP A 1 76 ? 15.925 6.067 -7.953 1.00 91.06 76 ASP A O 1
ATOM 598 N N . ILE A 1 77 ? 15.404 7.927 -6.825 1.00 93.31 77 ILE A N 1
ATOM 599 C CA . ILE A 1 77 ? 14.547 7.243 -5.851 1.00 93.31 77 ILE A CA 1
ATOM 600 C C . ILE A 1 77 ? 13.116 7.183 -6.366 1.00 93.31 77 ILE A C 1
ATOM 602 O O . ILE A 1 77 ? 12.457 8.209 -6.538 1.00 93.31 77 ILE A O 1
ATOM 606 N N . LYS A 1 78 ? 12.585 5.964 -6.450 1.00 94.31 78 LYS A N 1
ATOM 607 C CA . LYS A 1 78 ? 11.156 5.715 -6.608 1.00 94.31 78 LYS A CA 1
ATOM 608 C C . LYS A 1 78 ? 10.543 5.382 -5.256 1.00 94.31 78 LYS A C 1
ATOM 610 O O . LYS A 1 78 ? 10.917 4.399 -4.616 1.00 94.31 78 LYS A O 1
ATOM 615 N N . LEU A 1 79 ? 9.593 6.203 -4.818 1.00 95.38 79 LEU A N 1
ATOM 616 C CA . LEU A 1 79 ? 8.756 5.951 -3.645 1.00 95.38 79 LEU A CA 1
ATOM 617 C C . LEU A 1 79 ? 7.364 6.521 -3.910 1.00 95.38 79 LEU A C 1
ATOM 619 O O . LEU A 1 79 ? 7.021 7.627 -3.484 1.00 95.38 79 LEU A O 1
ATOM 623 N N . ASP A 1 80 ? 6.558 5.754 -4.631 1.00 93.69 80 ASP A N 1
ATOM 624 C CA . ASP A 1 80 ? 5.285 6.222 -5.169 1.00 93.69 80 ASP A CA 1
ATOM 625 C C . ASP A 1 80 ? 4.127 5.456 -4.565 1.00 93.69 80 ASP A C 1
ATOM 627 O O . ASP A 1 80 ? 4.040 4.235 -4.675 1.00 93.69 80 ASP A O 1
ATOM 631 N N . ILE A 1 81 ? 3.219 6.189 -3.926 1.00 95.69 81 ILE A N 1
ATOM 632 C CA . ILE A 1 81 ? 1.933 5.637 -3.507 1.00 95.69 81 ILE A CA 1
ATOM 633 C C . ILE A 1 81 ? 1.113 5.380 -4.765 1.00 95.69 81 ILE A C 1
ATOM 635 O O . ILE A 1 81 ? 1.033 6.255 -5.620 1.00 95.69 81 ILE A O 1
ATOM 639 N N . ALA A 1 82 ? 0.475 4.215 -4.860 1.00 94.31 82 ALA A N 1
ATOM 640 C CA . ALA A 1 82 ? -0.568 3.981 -5.850 1.00 94.31 82 ALA A CA 1
ATOM 641 C C . ALA A 1 82 ? -1.882 4.561 -5.288 1.00 94.31 82 ALA A C 1
ATOM 643 O O . ALA A 1 82 ? -2.502 3.903 -4.448 1.00 94.31 82 ALA A O 1
ATOM 644 N N . PRO A 1 83 ? -2.312 5.782 -5.658 1.00 90.38 83 PRO A N 1
ATOM 645 C CA . PRO A 1 83 ? -3.414 6.470 -4.976 1.00 90.38 83 PRO A CA 1
ATOM 646 C C . PRO A 1 83 ? -4.726 5.674 -5.021 1.00 90.38 83 PRO A C 1
ATOM 648 O O . PRO A 1 83 ? -5.418 5.572 -4.008 1.00 90.38 83 PRO A O 1
ATOM 651 N N . ASP A 1 84 ? -5.003 5.005 -6.141 1.00 90.81 84 ASP A N 1
ATOM 652 C CA . ASP A 1 84 ? -6.216 4.199 -6.343 1.00 90.81 84 ASP A CA 1
ATOM 653 C C . ASP A 1 84 ? -6.260 2.928 -5.480 1.00 90.81 84 ASP A C 1
ATOM 655 O O . ASP A 1 84 ? -7.310 2.306 -5.309 1.00 90.81 84 ASP A O 1
ATOM 659 N N . SER A 1 85 ? -5.126 2.544 -4.889 1.00 96.00 85 SER A N 1
ATOM 660 C CA . SER A 1 85 ? -5.060 1.433 -3.938 1.00 96.00 85 SER A CA 1
ATOM 661 C C . SER A 1 85 ? -5.483 1.823 -2.517 1.00 96.00 85 SER A C 1
ATOM 663 O O . SER A 1 85 ? -5.696 0.927 -1.699 1.00 96.00 85 SER A O 1
ATOM 665 N N . VAL A 1 86 ? -5.584 3.127 -2.203 1.00 97.38 86 VAL A N 1
ATOM 666 C CA . VAL A 1 86 ? -5.832 3.609 -0.837 1.00 97.38 86 VAL A CA 1
ATOM 667 C C . VAL A 1 86 ? -7.317 3.524 -0.476 1.00 97.38 86 VAL A C 1
ATOM 669 O O . VAL A 1 86 ? -8.148 4.384 -0.795 1.00 97.38 86 VAL A O 1
ATOM 672 N N . GLU A 1 87 ? -7.666 2.488 0.272 1.00 96.75 87 GLU A N 1
ATOM 673 C CA . GLU A 1 87 ? -9.040 2.079 0.544 1.00 96.75 87 GLU A CA 1
ATOM 674 C C . GLU A 1 87 ? -9.281 1.864 2.043 1.00 96.75 87 GLU A C 1
ATOM 676 O O . GLU A 1 87 ? -8.391 1.450 2.779 1.00 96.75 87 GLU A O 1
ATOM 681 N N . VAL A 1 88 ? -10.514 2.121 2.488 1.00 97.38 88 VAL A N 1
ATOM 682 C CA . VAL A 1 88 ? -11.020 1.634 3.776 1.00 97.38 88 VAL A CA 1
ATOM 683 C C . VAL A 1 88 ? -12.200 0.721 3.479 1.00 97.38 88 VAL A C 1
ATOM 685 O O . VAL A 1 88 ? -13.245 1.189 3.026 1.00 97.38 88 VAL A O 1
ATOM 688 N N . ASN A 1 89 ? -12.031 -0.575 3.717 1.00 96.19 89 ASN A N 1
ATOM 689 C CA . ASN A 1 89 ? -13.025 -1.594 3.421 1.00 96.19 89 ASN A CA 1
ATOM 690 C C . ASN A 1 89 ? -13.599 -2.180 4.715 1.00 96.19 89 ASN A C 1
ATOM 692 O O . ASN A 1 89 ? -12.870 -2.732 5.534 1.00 96.19 89 ASN A O 1
ATOM 696 N N . LYS A 1 90 ? -14.916 -2.074 4.902 1.00 94.44 90 LYS A N 1
ATOM 697 C CA . LYS A 1 90 ? -15.601 -2.536 6.121 1.00 94.44 90 LYS A CA 1
ATOM 698 C C . LYS A 1 90 ? -16.060 -3.997 6.066 1.00 94.44 90 LYS A C 1
ATOM 700 O O . LYS A 1 90 ? -16.459 -4.546 7.089 1.00 94.44 90 LYS A O 1
ATOM 705 N N . ILE A 1 91 ? -16.007 -4.630 4.892 1.00 94.00 91 ILE A N 1
ATOM 706 C CA . ILE A 1 91 ? -16.500 -5.999 4.669 1.00 94.00 91 ILE A CA 1
ATOM 707 C C . ILE A 1 91 ? -15.589 -7.025 5.354 1.00 94.00 91 ILE A C 1
ATOM 709 O O . ILE A 1 91 ? -16.055 -8.074 5.783 1.00 94.00 91 ILE A O 1
ATOM 713 N N . PHE A 1 92 ? -14.295 -6.729 5.488 1.00 93.88 92 PHE A N 1
ATOM 714 C CA . PHE A 1 92 ? -13.322 -7.697 6.000 1.00 93.88 92 PHE A CA 1
ATOM 715 C C . PHE A 1 92 ? -13.268 -7.812 7.528 1.00 93.88 92 PHE A C 1
ATOM 717 O O . PHE A 1 92 ? -12.636 -8.751 8.010 1.00 93.88 92 PHE A O 1
ATOM 724 N N . SER A 1 93 ? -13.907 -6.901 8.269 1.00 90.00 93 SER A N 1
ATOM 725 C CA . SER A 1 93 ? -13.776 -6.782 9.730 1.00 90.00 93 SER A CA 1
ATOM 726 C C . SER A 1 93 ? -15.081 -6.381 10.426 1.00 90.00 93 SER A C 1
ATOM 728 O O . SER A 1 93 ? -15.088 -5.466 11.243 1.00 90.00 93 SER A O 1
ATOM 730 N N . ASP A 1 94 ? -16.198 -7.035 10.104 1.00 88.00 94 ASP A N 1
ATOM 731 C CA . ASP A 1 94 ? -17.473 -6.863 10.826 1.00 88.00 94 ASP A CA 1
ATOM 732 C C . ASP A 1 94 ? -17.903 -5.389 11.003 1.00 88.00 94 ASP A C 1
ATOM 734 O O . ASP A 1 94 ? -18.406 -4.978 12.047 1.00 88.00 94 ASP A O 1
ATOM 738 N N . GLY A 1 95 ? -17.675 -4.556 9.981 1.00 85.94 95 GLY A N 1
ATOM 739 C CA . GLY A 1 95 ? -18.000 -3.127 10.011 1.00 85.94 95 GLY A CA 1
ATOM 740 C C . GLY A 1 95 ? -16.864 -2.200 10.465 1.00 85.94 95 GLY A C 1
ATOM 741 O O . GLY A 1 95 ? -16.946 -0.996 10.199 1.00 85.94 95 GLY A O 1
ATOM 742 N N . VAL A 1 96 ? -15.793 -2.731 11.066 1.00 90.25 96 VAL A N 1
ATOM 743 C CA . VAL A 1 96 ? -14.544 -2.003 11.357 1.00 90.25 96 VAL A CA 1
ATOM 744 C C . VAL A 1 96 ? -13.740 -1.831 10.067 1.00 90.25 96 VAL A C 1
ATOM 746 O O . VAL A 1 96 ? -13.646 -2.741 9.239 1.00 90.25 96 VAL A O 1
ATOM 749 N N . GLY A 1 97 ? -13.168 -0.643 9.862 1.00 93.44 97 GLY A N 1
ATOM 750 C CA . GLY A 1 97 ? -12.405 -0.341 8.651 1.00 93.44 97 GLY A CA 1
ATOM 751 C C . GLY A 1 97 ? -11.113 -1.159 8.531 1.00 93.44 97 GLY A C 1
ATOM 752 O O . GLY A 1 97 ? -10.210 -1.019 9.349 1.00 93.44 97 GLY A O 1
ATOM 753 N N . THR A 1 98 ? -10.986 -1.964 7.472 1.00 97.50 98 THR A N 1
ATOM 754 C CA . THR A 1 98 ? -9.700 -2.511 7.011 1.00 97.50 98 THR A CA 1
ATOM 75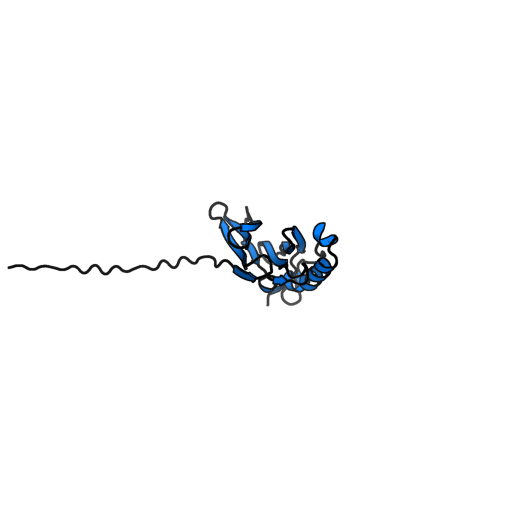5 C C . THR A 1 98 ? -9.050 -1.517 6.064 1.00 97.50 98 THR A C 1
ATOM 757 O O . THR A 1 98 ? -9.609 -1.211 5.011 1.00 97.50 98 THR A O 1
ATOM 760 N N . VAL A 1 99 ? -7.875 -1.010 6.422 1.00 98.19 99 VAL A N 1
ATOM 761 C CA . VAL A 1 99 ? -7.130 -0.059 5.590 1.00 98.19 99 VAL A CA 1
ATOM 762 C C . VAL A 1 99 ? -6.287 -0.828 4.584 1.00 98.19 99 VAL A C 1
ATOM 764 O O . VAL A 1 99 ? -5.489 -1.664 4.993 1.00 98.19 99 VAL A O 1
ATOM 767 N N . LEU A 1 100 ? -6.410 -0.527 3.292 1.00 98.62 100 LEU A N 1
ATOM 768 C CA . LEU A 1 100 ? -5.540 -1.058 2.244 1.00 98.62 100 LEU A CA 1
ATOM 769 C C . LEU A 1 100 ? -4.798 0.082 1.551 1.00 98.62 100 LEU A C 1
ATOM 771 O O . LEU A 1 100 ? -5.370 1.148 1.340 1.00 98.62 100 LEU A O 1
ATOM 775 N N . PHE A 1 101 ? -3.531 -0.133 1.212 1.00 98.56 101 PHE A N 1
ATOM 776 C CA . PHE A 1 101 ? -2.733 0.802 0.417 1.00 98.56 101 PHE A CA 1
ATOM 777 C C . PHE A 1 101 ? -1.505 0.102 -0.156 1.00 98.56 101 PHE A C 1
ATOM 779 O O . PHE A 1 101 ? -0.941 -0.804 0.461 1.00 98.56 101 PHE A O 1
ATOM 786 N N . ALA A 1 102 ? -1.065 0.549 -1.322 1.00 98.62 102 ALA A N 1
ATOM 787 C CA . ALA A 1 102 ? 0.109 0.048 -2.003 1.00 98.62 102 ALA A CA 1
ATOM 788 C C . ALA A 1 102 ? 1.053 1.172 -2.408 1.00 98.62 102 ALA A C 1
ATOM 790 O O . ALA A 1 102 ? 0.653 2.321 -2.612 1.00 98.62 102 ALA A O 1
ATOM 791 N N . TYR A 1 103 ? 2.320 0.811 -2.545 1.00 98.38 103 TYR A N 1
ATOM 792 C CA . TYR A 1 103 ? 3.348 1.701 -3.048 1.00 98.38 103 TYR A CA 1
ATOM 793 C C . TYR A 1 103 ? 4.452 0.931 -3.769 1.00 98.38 103 TYR A C 1
ATOM 795 O O . TYR A 1 103 ? 4.657 -0.266 -3.543 1.00 98.38 103 TYR A O 1
ATOM 803 N N . LYS A 1 104 ? 5.155 1.647 -4.641 1.00 97.81 104 LYS A N 1
ATOM 804 C CA . LYS A 1 104 ? 6.305 1.188 -5.419 1.00 97.81 104 LYS A CA 1
ATOM 805 C C . LYS A 1 104 ? 7.562 1.802 -4.814 1.00 97.81 104 LYS A C 1
ATOM 807 O O . LYS A 1 104 ? 7.560 2.997 -4.518 1.00 97.81 104 LYS A O 1
ATOM 812 N N . ILE A 1 105 ? 8.590 0.996 -4.564 1.00 97.50 105 ILE A N 1
ATOM 813 C CA . ILE A 1 105 ? 9.788 1.425 -3.835 1.00 97.50 105 ILE A CA 1
ATOM 814 C C . ILE A 1 105 ? 11.071 0.820 -4.415 1.00 97.50 105 ILE A C 1
ATOM 816 O O . ILE A 1 105 ? 11.181 -0.402 -4.526 1.00 97.50 105 ILE A O 1
ATOM 820 N N . GLY A 1 106 ? 12.055 1.663 -4.731 1.00 95.56 106 GLY A N 1
ATOM 821 C CA . GLY A 1 106 ? 13.362 1.227 -5.227 1.00 95.56 106 GLY A CA 1
ATOM 822 C C . GLY A 1 106 ? 14.264 2.368 -5.703 1.00 95.56 106 GLY A C 1
ATOM 823 O O . GLY A 1 106 ? 13.914 3.541 -5.582 1.00 95.56 106 GLY A O 1
ATOM 824 N N . CYS A 1 107 ? 15.422 1.984 -6.234 1.00 94.06 107 CYS A N 1
ATOM 825 C CA . CYS A 1 107 ? 16.332 2.841 -6.992 1.00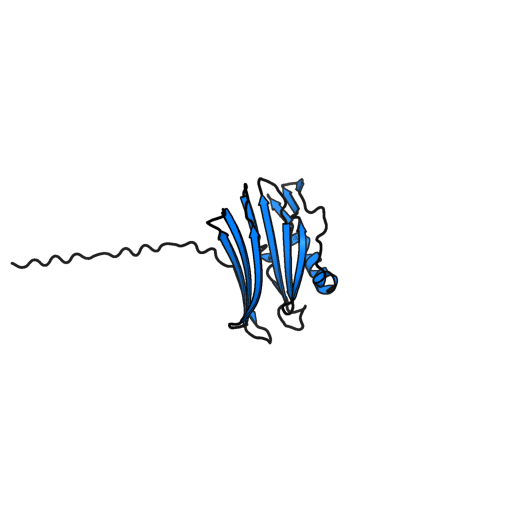 94.06 107 CYS A CA 1
ATOM 826 C C . CYS A 1 107 ? 16.157 2.550 -8.479 1.00 94.06 107 CYS A C 1
ATOM 828 O O . CYS A 1 107 ? 16.053 1.379 -8.840 1.00 94.06 107 CYS A O 1
ATOM 830 N N . VAL A 1 108 ? 16.112 3.586 -9.309 1.00 93.12 108 VAL A N 1
ATOM 831 C CA . VAL A 1 108 ? 15.809 3.483 -10.740 1.00 93.12 108 VAL A CA 1
ATOM 832 C C . VAL A 1 108 ? 16.822 4.318 -11.517 1.00 93.12 108 VAL A C 1
ATOM 834 O O . VAL A 1 108 ? 16.988 5.496 -11.222 1.00 93.12 108 VAL A O 1
ATOM 837 N N . GLY A 1 109 ? 17.497 3.707 -12.490 1.00 90.25 109 GLY A N 1
ATOM 838 C CA . GLY A 1 109 ? 18.409 4.386 -13.421 1.00 90.25 109 GLY A CA 1
ATOM 839 C C . GLY A 1 109 ? 17.850 4.492 -14.847 1.00 90.25 109 GLY A C 1
ATOM 840 O O . GLY A 1 109 ? 18.462 5.117 -15.710 1.00 90.25 109 GLY A O 1
ATOM 841 N N . GLY A 1 110 ? 16.690 3.882 -15.114 1.00 89.44 110 GLY A N 1
ATOM 842 C CA . GLY A 1 110 ? 16.006 3.908 -16.406 1.00 89.44 110 GLY A CA 1
ATOM 843 C C . GLY A 1 110 ? 14.635 3.228 -16.358 1.00 89.44 110 GLY A C 1
ATOM 844 O O . GLY A 1 110 ? 13.784 3.571 -15.537 1.00 89.44 110 GLY A O 1
ATOM 845 N N . ILE A 1 111 ? 14.397 2.264 -17.253 1.00 91.00 111 ILE A N 1
ATOM 846 C CA . ILE A 1 111 ? 13.192 1.417 -17.232 1.00 91.00 111 ILE A CA 1
ATOM 847 C C . ILE A 1 111 ? 13.486 0.205 -16.341 1.00 91.00 111 ILE A C 1
ATOM 849 O O . ILE A 1 111 ? 13.675 -0.909 -16.821 1.00 91.00 111 ILE A O 1
ATOM 853 N N . ASP A 1 112 ? 13.557 0.451 -15.032 1.00 93.50 112 ASP A N 1
ATOM 854 C CA . ASP A 1 112 ? 13.844 -0.579 -14.034 1.00 93.50 112 ASP A CA 1
ATOM 855 C C . ASP A 1 112 ? 12.600 -0.843 -13.173 1.00 93.50 112 ASP A C 1
ATOM 857 O O . ASP A 1 112 ? 12.153 0.048 -12.437 1.00 93.50 112 ASP A O 1
ATOM 861 N N . PRO A 1 113 ? 12.017 -2.053 -13.240 1.00 96.19 113 PRO A N 1
ATOM 862 C CA . PRO A 1 113 ? 10.973 -2.474 -12.319 1.00 96.19 113 PRO A CA 1
ATOM 863 C C . PRO A 1 113 ? 11.434 -2.384 -10.865 1.00 96.19 113 PRO A C 1
ATOM 865 O O . PRO A 1 113 ? 12.540 -2.794 -10.514 1.00 96.19 113 PRO A O 1
ATOM 868 N N . VAL A 1 114 ? 10.561 -1.885 -9.988 1.00 97.19 114 VAL A N 1
ATOM 869 C CA . VAL A 1 114 ? 10.838 -1.827 -8.547 1.00 97.19 114 VAL A CA 1
ATOM 870 C C . VAL A 1 114 ? 9.925 -2.743 -7.741 1.00 97.19 114 VAL A C 1
ATOM 872 O O . VAL A 1 114 ? 8.976 -3.344 -8.244 1.00 97.19 114 VAL A O 1
ATOM 875 N N . ILE A 1 115 ? 10.187 -2.833 -6.438 1.00 97.94 115 ILE A N 1
ATOM 876 C CA . ILE A 1 115 ? 9.357 -3.619 -5.530 1.00 97.94 115 ILE A CA 1
ATOM 877 C C . ILE A 1 115 ? 8.000 -2.931 -5.368 1.00 97.94 115 ILE A C 1
ATOM 879 O O . ILE A 1 115 ? 7.920 -1.758 -5.002 1.00 97.94 115 ILE A O 1
ATOM 883 N N . VAL A 1 116 ? 6.924 -3.696 -5.533 1.00 98.62 116 VAL A N 1
ATOM 884 C CA . VAL A 1 116 ? 5.557 -3.291 -5.196 1.00 98.62 116 VAL A CA 1
ATOM 885 C C . VAL A 1 116 ? 5.189 -3.914 -3.855 1.00 98.62 116 VAL A C 1
ATOM 887 O O . VAL A 1 116 ? 5.292 -5.130 -3.658 1.00 98.62 116 VAL A O 1
ATOM 890 N N . LYS A 1 117 ? 4.748 -3.088 -2.906 1.00 98.75 117 LYS A N 1
ATOM 891 C CA . LYS A 1 117 ? 4.267 -3.536 -1.595 1.00 98.75 117 LYS A CA 1
ATOM 892 C C . LYS A 1 117 ? 2.810 -3.126 -1.444 1.00 98.75 117 LYS A C 1
ATOM 894 O O . LYS A 1 117 ? 2.517 -1.937 -1.398 1.00 98.75 117 LYS A O 1
ATOM 899 N N . TYR A 1 118 ? 1.913 -4.103 -1.338 1.00 98.75 118 TYR A N 1
ATOM 900 C CA . TYR A 1 118 ? 0.493 -3.891 -1.073 1.00 98.75 118 TYR A CA 1
ATOM 901 C C . TYR A 1 118 ? 0.158 -4.385 0.335 1.00 98.75 118 TYR A C 1
ATOM 903 O O . TYR A 1 118 ? 0.345 -5.561 0.653 1.00 98.75 118 TYR A O 1
ATOM 911 N N . PHE A 1 119 ? -0.298 -3.481 1.196 1.00 98.81 119 PHE A N 1
ATOM 912 C CA . PHE A 1 119 ? -0.629 -3.769 2.585 1.00 98.81 119 PHE A CA 1
ATOM 913 C C . PHE A 1 119 ? -2.129 -3.724 2.831 1.00 98.81 119 PHE A C 1
ATOM 915 O O . PHE A 1 119 ? -2.852 -2.939 2.218 1.00 98.81 119 PHE A O 1
ATOM 922 N N . ALA A 1 120 ? -2.553 -4.527 3.803 1.00 98.69 120 ALA A N 1
ATOM 923 C CA . ALA A 1 120 ? -3.812 -4.355 4.498 1.00 98.69 120 ALA A CA 1
ATOM 924 C C . ALA A 1 120 ? -3.568 -4.341 6.016 1.00 98.69 120 ALA A C 1
ATOM 926 O O . ALA A 1 120 ? -2.786 -5.137 6.539 1.00 98.69 120 ALA A O 1
ATOM 927 N N . PHE A 1 121 ? -4.231 -3.433 6.724 1.00 98.25 121 PHE A N 1
ATOM 928 C CA . PHE A 1 121 ? -4.290 -3.391 8.179 1.00 98.25 121 PHE A CA 1
ATOM 929 C C . PHE A 1 121 ? -5.717 -3.697 8.600 1.00 98.25 121 PHE A C 1
ATOM 931 O O . PHE A 1 121 ? -6.631 -2.902 8.384 1.00 98.25 121 PHE A O 1
ATOM 938 N N . LYS A 1 122 ? -5.894 -4.884 9.173 1.00 96.25 122 LYS A N 1
ATOM 939 C CA . LYS A 1 122 ? -7.181 -5.447 9.566 1.00 96.25 122 LYS A CA 1
ATOM 940 C C . LYS A 1 122 ? -7.133 -5.705 11.067 1.00 96.25 122 LYS A C 1
ATOM 942 O O . LYS A 1 122 ? -6.319 -6.503 11.522 1.00 96.25 122 LYS A O 1
ATOM 947 N N . ASN A 1 123 ? -7.962 -5.001 11.840 1.00 91.94 123 ASN A N 1
ATOM 948 C CA . ASN A 1 123 ? -7.995 -5.083 13.310 1.00 91.94 123 ASN A CA 1
ATOM 949 C C . ASN A 1 123 ? -6.605 -4.896 13.959 1.00 91.94 123 ASN A C 1
ATOM 951 O O . ASN A 1 123 ? -6.219 -5.643 14.853 1.00 91.94 123 ASN A O 1
ATOM 955 N N . GLY A 1 124 ? -5.812 -3.943 13.452 1.00 90.50 124 GLY A N 1
ATOM 956 C CA . GLY A 1 124 ? -4.443 -3.676 13.921 1.00 90.50 124 GLY A CA 1
ATOM 957 C C . GLY A 1 124 ? -3.385 -4.692 13.465 1.00 90.50 124 GLY A C 1
ATOM 958 O O . GLY A 1 124 ? -2.193 -4.466 13.662 1.00 90.50 124 GLY A O 1
ATOM 959 N N . VAL A 1 125 ? -3.781 -5.785 12.810 1.00 96.75 125 VAL A N 1
ATOM 960 C CA . VAL A 1 125 ? -2.860 -6.792 12.275 1.00 96.75 125 VAL A CA 1
ATOM 961 C C . VAL A 1 125 ? -2.462 -6.418 10.851 1.00 96.75 125 VAL A C 1
ATOM 963 O O . VAL A 1 125 ? -3.300 -6.061 10.022 1.00 96.75 125 VAL A O 1
ATOM 966 N N . LYS A 1 126 ? -1.161 -6.507 10.567 1.00 98.25 126 LYS A N 1
ATOM 967 C CA . LYS A 1 126 ? -0.582 -6.239 9.248 1.00 98.25 126 LYS A CA 1
ATOM 968 C C . LYS A 1 126 ? -0.637 -7.483 8.360 1.00 98.25 126 LYS A C 1
ATOM 970 O O . LYS A 1 126 ? -0.204 -8.560 8.772 1.00 98.25 126 LYS A O 1
ATOM 975 N N . TYR A 1 127 ? -1.070 -7.273 7.126 1.00 98.75 127 TYR A N 1
ATOM 976 C CA . TYR A 1 127 ? -1.113 -8.227 6.025 1.00 98.75 127 TYR A CA 1
ATOM 977 C C . TYR A 1 127 ? -0.368 -7.621 4.844 1.00 98.75 127 TYR A C 1
ATOM 979 O O . TYR A 1 127 ? -0.438 -6.409 4.617 1.00 98.75 127 TYR A O 1
ATOM 987 N N . SER A 1 128 ? 0.354 -8.437 4.086 1.00 98.69 128 SER A N 1
ATOM 988 C CA . SER A 1 128 ? 1.156 -7.933 2.979 1.00 98.69 128 SER A CA 1
ATOM 989 C C . SER A 1 128 ? 1.231 -8.885 1.802 1.00 98.69 128 SER A C 1
ATOM 991 O O . SER A 1 128 ? 1.413 -10.088 1.968 1.00 98.69 128 SER A O 1
ATOM 993 N N . LEU A 1 129 ? 1.137 -8.296 0.615 1.00 98.81 129 LEU A N 1
ATOM 994 C CA . LEU A 1 129 ? 1.338 -8.910 -0.685 1.00 98.81 129 LEU A CA 1
ATOM 995 C C . LEU A 1 129 ? 2.474 -8.144 -1.373 1.00 98.81 129 LEU A C 1
ATOM 997 O O . LEU A 1 129 ? 2.401 -6.921 -1.515 1.00 98.81 129 LEU A O 1
ATOM 1001 N N . ARG A 1 130 ? 3.564 -8.832 -1.718 1.00 98.69 130 ARG A N 1
ATOM 1002 C CA . ARG A 1 130 ? 4.762 -8.202 -2.297 1.00 98.69 130 ARG A CA 1
ATOM 1003 C C . ARG A 1 130 ? 5.131 -8.842 -3.613 1.00 98.69 130 ARG A C 1
ATOM 1005 O O . ARG A 1 130 ? 5.095 -10.059 -3.724 1.00 98.69 130 ARG A O 1
ATOM 1012 N N . GLY A 1 131 ? 5.566 -8.038 -4.560 1.00 98.44 131 GLY A N 1
ATOM 1013 C CA . GLY A 1 131 ? 6.001 -8.517 -5.858 1.00 98.44 131 GLY A CA 1
ATOM 1014 C C . GLY A 1 131 ? 6.775 -7.439 -6.584 1.00 98.44 131 GLY A C 1
ATOM 1015 O O . GLY A 1 131 ? 7.283 -6.499 -5.968 1.00 98.44 131 GLY A O 1
ATOM 1016 N N . GLU A 1 132 ? 6.849 -7.600 -7.887 1.00 98.12 132 GLU A N 1
ATOM 1017 C CA . GLU A 1 132 ? 7.601 -6.736 -8.780 1.00 98.12 132 GLU A CA 1
ATOM 1018 C C . GLU A 1 132 ? 6.643 -5.885 -9.610 1.00 98.12 132 GLU A C 1
ATOM 1020 O O . GLU A 1 132 ? 5.506 -6.282 -9.880 1.00 98.12 132 GLU A O 1
ATOM 1025 N N . GLU A 1 133 ? 7.082 -4.678 -9.944 1.00 97.94 133 GLU A N 1
ATOM 1026 C CA . GLU A 1 133 ? 6.388 -3.811 -10.885 1.00 97.94 133 GLU A CA 1
ATOM 1027 C C . GLU A 1 133 ? 6.397 -4.452 -12.275 1.00 97.94 133 GLU A C 1
ATOM 1029 O O . GLU A 1 133 ? 7.378 -5.068 -12.670 1.00 97.94 133 GLU A O 1
ATOM 1034 N N . HIS A 1 134 ? 5.314 -4.283 -13.026 1.00 97.94 134 HIS A N 1
ATOM 1035 C CA . HIS A 1 134 ? 5.295 -4.609 -14.447 1.00 97.94 134 HIS A CA 1
ATOM 1036 C C . HIS A 1 134 ? 5.227 -3.300 -15.231 1.00 97.94 134 HIS A C 1
ATOM 1038 O O . HIS A 1 134 ? 4.230 -2.578 -15.160 1.00 97.94 134 HIS A O 1
ATOM 1044 N N . ILE A 1 135 ? 6.295 -2.946 -15.935 1.00 97.50 135 ILE A N 1
ATOM 1045 C CA . ILE A 1 135 ? 6.355 -1.720 -16.732 1.00 97.50 135 ILE A CA 1
ATOM 1046 C C . ILE A 1 135 ? 6.044 -2.071 -18.182 1.00 97.50 135 ILE A C 1
ATOM 1048 O O . ILE A 1 135 ? 6.668 -2.959 -18.747 1.00 97.50 135 ILE A O 1
ATOM 1052 N N . ILE A 1 136 ? 5.097 -1.360 -18.786 1.00 97.12 136 ILE A N 1
ATOM 1053 C CA . ILE A 1 136 ? 4.725 -1.506 -20.193 1.00 97.12 136 ILE A CA 1
ATOM 1054 C C . ILE A 1 136 ? 5.103 -0.221 -20.926 1.00 97.12 136 ILE A C 1
ATOM 1056 O O . ILE A 1 136 ? 4.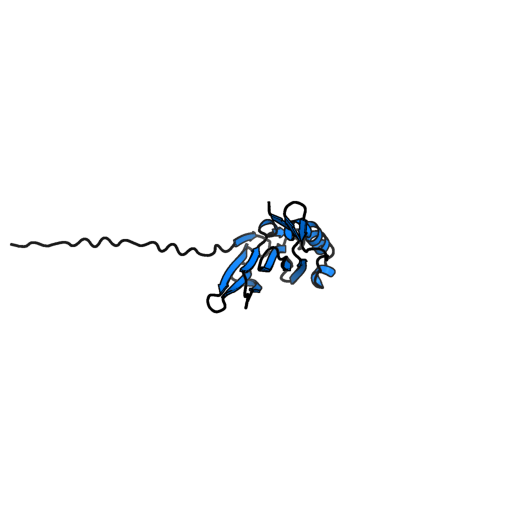626 0.858 -20.561 1.00 97.12 136 ILE A O 1
ATOM 1060 N N . VAL A 1 137 ? 5.930 -0.351 -21.964 1.00 96.00 137 VAL A N 1
ATOM 1061 C CA . VAL A 1 137 ? 6.376 0.742 -22.838 1.00 96.00 137 VAL A CA 1
ATOM 1062 C C . VAL A 1 137 ? 6.033 0.373 -24.276 1.00 96.00 137 VAL A C 1
ATOM 1064 O O . VAL A 1 137 ? 6.644 -0.512 -24.873 1.00 96.00 137 VAL A O 1
ATOM 1067 N N . GLY A 1 138 ? 5.001 1.009 -24.834 1.00 93.31 138 GLY A N 1
ATOM 1068 C CA . GLY A 1 138 ? 4.446 0.597 -26.125 1.00 93.31 138 GLY A CA 1
ATOM 1069 C C . GLY A 1 138 ? 3.999 -0.873 -26.107 1.00 93.31 138 GLY A C 1
ATOM 1070 O O . GLY A 1 138 ? 3.056 -1.228 -25.400 1.00 93.31 138 GLY A O 1
ATOM 1071 N N . SER A 1 139 ? 4.663 -1.722 -26.898 1.00 92.50 139 SER A N 1
ATOM 1072 C CA . SER A 1 139 ? 4.420 -3.173 -26.953 1.00 92.50 139 SER A CA 1
ATOM 1073 C C . SER A 1 139 ? 5.369 -4.010 -26.089 1.00 92.50 139 SER A C 1
ATOM 1075 O O . SER A 1 139 ? 5.211 -5.228 -26.037 1.00 92.50 139 SER A O 1
ATOM 1077 N N . GLU A 1 140 ? 6.367 -3.393 -25.457 1.00 94.94 140 GLU A N 1
ATOM 1078 C CA . GLU A 1 140 ? 7.362 -4.080 -24.632 1.00 94.94 140 GLU A CA 1
ATOM 1079 C C . GLU A 1 140 ? 6.954 -4.070 -23.155 1.00 94.94 140 GLU A C 1
ATOM 1081 O O . GLU A 1 140 ? 6.341 -3.115 -22.672 1.00 94.94 140 GLU A O 1
ATOM 1086 N N . GLY A 1 141 ? 7.282 -5.151 -22.445 1.00 95.69 141 GLY A N 1
ATOM 1087 C CA . GLY A 1 141 ? 7.004 -5.335 -21.022 1.00 95.69 141 GLY A CA 1
ATOM 1088 C C . GLY A 1 141 ? 8.274 -5.701 -20.257 1.00 95.69 141 GLY A C 1
ATOM 1089 O O . GLY A 1 141 ? 9.079 -6.492 -20.747 1.00 95.69 141 GLY A O 1
ATOM 1090 N N . PHE A 1 142 ? 8.439 -5.132 -19.066 1.00 96.44 142 PHE A N 1
ATOM 1091 C CA . PHE A 1 142 ? 9.599 -5.319 -18.195 1.00 96.44 142 PHE A CA 1
ATOM 1092 C C . PHE A 1 142 ? 9.135 -5.635 -16.771 1.00 96.44 142 PHE A C 1
ATOM 1094 O O . PHE A 1 142 ? 8.351 -4.871 -16.200 1.00 96.44 142 PHE A O 1
ATOM 1101 N N . GLY A 1 143 ? 9.647 -6.714 -16.176 1.00 95.94 143 GLY A N 1
ATOM 1102 C CA . GLY A 1 143 ? 9.337 -7.092 -14.798 1.00 95.94 143 GLY A CA 1
ATOM 1103 C C . GLY A 1 143 ? 7.945 -7.697 -14.621 1.00 95.94 143 GLY A C 1
ATOM 1104 O O . GLY A 1 143 ? 7.136 -7.786 -15.546 1.00 95.94 143 GLY A O 1
ATOM 1105 N N . GLY A 1 144 ? 7.645 -8.111 -13.389 1.00 94.00 144 GLY A N 1
ATOM 1106 C CA . GLY A 1 144 ? 6.337 -8.662 -13.031 1.00 94.00 144 GLY A CA 1
ATOM 1107 C C . GLY A 1 144 ? 6.138 -10.121 -13.450 1.00 94.00 144 GLY A C 1
ATOM 1108 O O . GLY A 1 144 ? 5.027 -10.641 -13.354 1.00 94.00 144 GLY A O 1
ATOM 1109 N N . GLU A 1 145 ? 7.201 -10.818 -13.861 1.00 91.69 145 GLU A N 1
ATOM 1110 C CA . GLU A 1 145 ? 7.155 -12.227 -14.267 1.00 91.69 145 GLU A CA 1
ATOM 1111 C C . GLU A 1 145 ? 6.851 -13.148 -13.078 1.00 91.69 145 GLU A C 1
ATOM 1113 O O . GLU A 1 145 ? 6.329 -14.255 -13.237 1.00 91.69 145 GLU A O 1
ATOM 1118 N N . LYS A 1 146 ? 7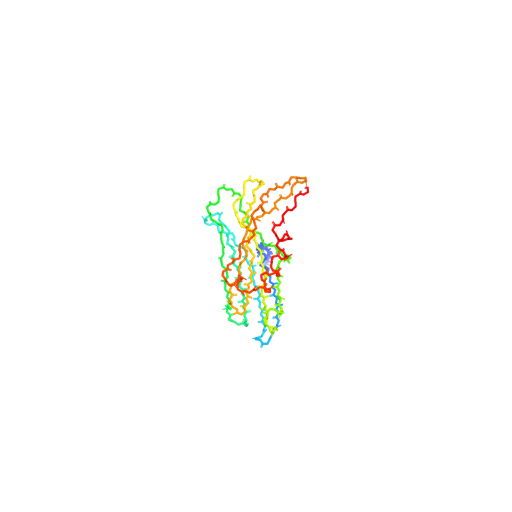.183 -12.702 -11.861 1.00 92.69 146 LYS A N 1
ATOM 1119 C CA . LYS A 1 146 ? 6.906 -13.431 -10.624 1.00 92.69 146 LYS A CA 1
ATOM 1120 C C . LYS A 1 146 ? 5.582 -12.988 -10.020 1.00 92.69 146 LYS A C 1
ATOM 1122 O O . LYS A 1 146 ? 5.374 -11.816 -9.712 1.00 92.69 146 LYS A O 1
ATOM 1127 N N . ALA A 1 147 ? 4.732 -13.972 -9.742 1.00 95.06 147 ALA A N 1
ATOM 1128 C CA . ALA A 1 147 ? 3.515 -13.758 -8.975 1.00 95.06 147 ALA A CA 1
ATOM 1129 C C . ALA A 1 147 ? 3.829 -13.136 -7.600 1.00 95.06 147 ALA A C 1
ATOM 1131 O O . ALA A 1 147 ? 4.835 -13.495 -6.970 1.00 95.06 147 ALA A O 1
ATOM 1132 N N . PRO A 1 148 ? 2.965 -12.242 -7.091 1.00 98.12 148 PRO A N 1
ATOM 1133 C CA . PRO A 1 148 ? 3.188 -11.639 -5.794 1.00 98.12 148 PRO A CA 1
ATOM 1134 C C . PRO A 1 148 ? 3.068 -12.667 -4.667 1.00 98.12 148 PRO A C 1
ATOM 1136 O O . PRO A 1 148 ? 2.224 -13.565 -4.675 1.00 98.12 148 PRO A O 1
ATOM 1139 N N . VAL A 1 149 ? 3.904 -12.500 -3.650 1.00 98.62 149 VAL A N 1
ATOM 1140 C CA . VAL A 1 149 ? 4.024 -13.394 -2.506 1.00 98.62 149 VAL A CA 1
ATOM 1141 C C . VAL A 1 149 ? 3.301 -12.791 -1.295 1.00 98.62 149 VAL A C 1
ATOM 1143 O O . VAL A 1 149 ? 3.686 -11.714 -0.823 1.00 98.62 149 VAL A O 1
ATOM 1146 N N . PRO A 1 150 ? 2.270 -13.470 -0.760 1.00 98.81 150 PRO A N 1
ATOM 1147 C CA . PRO A 1 150 ? 1.624 -13.068 0.483 1.00 98.81 150 PRO A CA 1
ATOM 1148 C C . PRO A 1 150 ? 2.448 -13.458 1.720 1.00 98.81 150 PRO A C 1
ATOM 1150 O O . PRO A 1 150 ? 3.139 -14.484 1.730 1.00 98.81 150 PRO A O 1
ATOM 1153 N N . ASP A 1 151 ? 2.343 -12.674 2.795 1.00 98.69 151 ASP A N 1
ATOM 1154 C CA . ASP A 1 151 ? 2.826 -13.076 4.122 1.00 98.69 151 ASP A CA 1
ATOM 1155 C C . ASP A 1 151 ? 1.942 -14.157 4.770 1.00 98.69 151 ASP A C 1
ATOM 1157 O O . ASP A 1 151 ? 0.930 -14.585 4.214 1.00 98.69 151 ASP A O 1
ATOM 1161 N N . SER A 1 152 ? 2.345 -14.653 5.943 1.00 98.38 152 SER A N 1
ATOM 1162 C CA . SER A 1 152 ? 1.622 -15.714 6.654 1.00 98.38 152 SER A CA 1
ATOM 1163 C C . SER A 1 152 ? 0.198 -15.312 7.045 1.00 98.38 152 SER A C 1
ATOM 1165 O O . SER A 1 152 ? -0.714 -16.125 6.909 1.00 98.38 152 SER A O 1
ATOM 1167 N N . ASN A 1 153 ? -0.012 -14.070 7.489 1.00 98.19 153 ASN A N 1
ATOM 1168 C CA . ASN A 1 153 ? -1.336 -13.575 7.865 1.00 98.19 153 ASN A CA 1
ATOM 1169 C C . ASN A 1 153 ? -2.266 -13.561 6.649 1.00 98.19 153 ASN A C 1
ATOM 1171 O O . ASN A 1 153 ? -3.384 -14.070 6.716 1.00 98.19 153 ASN A O 1
ATOM 1175 N N . LEU A 1 154 ? -1.781 -13.049 5.517 1.00 98.56 154 LEU A N 1
ATOM 1176 C CA . LEU A 1 154 ? -2.548 -12.975 4.280 1.00 98.56 154 LEU A CA 1
ATOM 1177 C C . LEU A 1 154 ? -2.799 -14.349 3.667 1.00 98.56 154 LEU A C 1
ATOM 1179 O O . LEU A 1 154 ? -3.908 -14.606 3.217 1.00 98.56 154 LEU A O 1
ATOM 1183 N N . LYS A 1 155 ? -1.834 -15.273 3.728 1.00 98.44 155 LYS A N 1
ATOM 1184 C CA . LYS A 1 155 ? -2.047 -16.674 3.315 1.00 98.44 155 LYS A CA 1
ATOM 1185 C C . LYS A 1 155 ? -3.207 -17.339 4.059 1.00 98.44 155 LYS A C 1
ATOM 1187 O O . LYS A 1 155 ? -3.918 -18.150 3.468 1.00 98.44 155 LYS A O 1
ATOM 1192 N N . ASN A 1 156 ? -3.397 -16.994 5.331 1.00 98.12 156 ASN A N 1
ATOM 1193 C CA . ASN A 1 156 ? -4.437 -17.578 6.174 1.00 98.12 156 ASN A CA 1
ATOM 1194 C C . ASN A 1 156 ? -5.809 -16.898 6.003 1.00 98.12 156 ASN A C 1
ATOM 1196 O O . ASN A 1 156 ? -6.833 -17.545 6.220 1.00 98.12 156 ASN A O 1
ATOM 1200 N N . ASP A 1 157 ? -5.858 -15.637 5.561 1.00 98.00 157 ASP A N 1
ATOM 1201 C CA . ASP A 1 157 ? -7.104 -14.930 5.237 1.00 98.00 157 ASP A CA 1
ATOM 1202 C C . ASP A 1 157 ? -7.421 -15.026 3.736 1.00 98.00 157 ASP A C 1
ATOM 1204 O O . ASP A 1 157 ? -7.106 -14.144 2.937 1.00 98.00 157 ASP A O 1
ATOM 1208 N N . LYS A 1 158 ? -8.070 -16.127 3.340 1.00 98.06 158 LYS A N 1
ATOM 1209 C CA . LYS A 1 158 ? -8.368 -16.434 1.928 1.00 98.06 158 LYS A CA 1
ATOM 1210 C C . LYS A 1 158 ? -9.217 -15.365 1.231 1.00 98.06 158 LYS A C 1
ATOM 1212 O O . LYS A 1 158 ? -9.049 -15.154 0.031 1.00 98.06 158 LYS A O 1
ATOM 1217 N N . SER A 1 159 ? -10.138 -14.723 1.955 1.00 97.88 159 SER A N 1
ATOM 1218 C CA . SER A 1 159 ? -11.023 -13.695 1.392 1.00 97.88 159 SER A CA 1
ATOM 1219 C C . SER A 1 159 ? -10.228 -12.435 1.059 1.00 97.88 159 SER A C 1
ATOM 1221 O O . SER A 1 159 ? -10.272 -11.950 -0.074 1.00 97.88 159 SER A O 1
ATOM 1223 N N . LEU A 1 160 ? -9.422 -11.968 2.017 1.00 98.44 160 LEU A N 1
ATOM 1224 C CA . LEU A 1 160 ? -8.554 -10.813 1.826 1.00 98.44 160 LEU A CA 1
ATOM 1225 C C . LEU A 1 160 ? -7.468 -11.089 0.779 1.00 98.44 160 LEU A C 1
ATOM 1227 O O . LEU A 1 160 ? -7.223 -10.243 -0.077 1.00 98.44 160 LEU A O 1
ATOM 1231 N N . LEU A 1 161 ? -6.870 -12.286 0.781 1.00 98.75 161 LEU A N 1
ATOM 1232 C CA . LEU A 1 161 ? -5.896 -12.693 -0.234 1.00 98.75 161 LEU A CA 1
ATOM 1233 C C . LEU A 1 161 ? -6.495 -12.639 -1.638 1.00 98.75 161 LEU A C 1
ATOM 1235 O O . LEU A 1 161 ? -5.909 -12.020 -2.524 1.00 98.75 161 LEU A O 1
ATOM 1239 N N . LYS A 1 162 ? -7.673 -13.241 -1.839 1.00 98.56 162 LYS A N 1
ATOM 1240 C CA . LYS A 1 162 ? -8.364 -13.217 -3.135 1.00 98.56 162 LYS A CA 1
ATOM 1241 C C . LYS A 1 162 ? -8.640 -11.784 -3.588 1.00 98.56 162 LYS A C 1
ATOM 1243 O O . LYS A 1 162 ? -8.428 -11.468 -4.756 1.00 98.56 162 LYS A O 1
ATOM 1248 N N . TYR A 1 163 ? -9.083 -10.925 -2.673 1.00 98.56 163 TYR A N 1
ATOM 1249 C CA . TYR A 1 163 ? -9.330 -9.516 -2.963 1.00 98.56 163 TYR A CA 1
ATOM 1250 C C . TYR A 1 163 ? -8.057 -8.782 -3.396 1.00 98.56 163 TYR A C 1
ATOM 1252 O O . TYR A 1 163 ? -8.037 -8.140 -4.445 1.00 98.56 163 TYR A O 1
ATOM 1260 N N . MET A 1 164 ? -6.980 -8.914 -2.618 1.00 98.50 164 MET A N 1
ATOM 1261 C CA . MET A 1 164 ? -5.716 -8.234 -2.895 1.00 98.50 164 MET A CA 1
ATOM 1262 C C . MET A 1 164 ? -5.063 -8.732 -4.188 1.00 98.50 164 MET A C 1
ATOM 1264 O O . MET A 1 164 ? -4.560 -7.919 -4.958 1.00 98.50 164 MET A O 1
ATOM 1268 N N . MET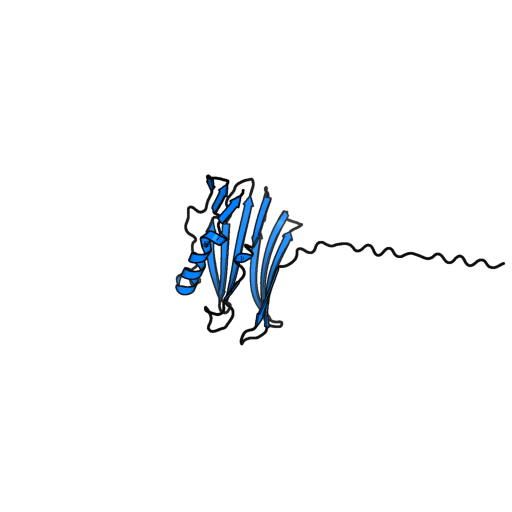 A 1 165 ? -5.120 -10.040 -4.468 1.00 98.56 165 MET A N 1
ATOM 1269 C CA . MET A 1 165 ? -4.655 -10.602 -5.742 1.00 98.56 165 MET A CA 1
ATOM 1270 C C . MET A 1 165 ? -5.463 -10.071 -6.929 1.00 98.56 165 MET A C 1
ATOM 1272 O O . MET A 1 165 ? -4.877 -9.729 -7.947 1.00 98.56 165 MET A O 1
ATOM 1276 N N . GLY A 1 166 ? -6.787 -9.937 -6.797 1.00 98.12 166 GLY A N 1
ATOM 1277 C CA . GLY A 1 166 ? -7.645 -9.419 -7.869 1.00 98.12 166 GLY A CA 1
ATOM 1278 C C . GLY A 1 166 ? -7.382 -7.956 -8.238 1.00 98.12 166 GLY A C 1
ATOM 1279 O O . GLY A 1 166 ? -7.701 -7.543 -9.348 1.00 98.12 166 GLY A O 1
ATOM 1280 N N . LYS A 1 167 ? -6.785 -7.172 -7.331 1.00 97.94 167 LYS A N 1
ATOM 1281 C CA . LYS A 1 167 ? -6.361 -5.789 -7.600 1.00 97.94 167 LYS A CA 1
ATOM 1282 C C . LYS A 1 167 ? -4.904 -5.668 -8.042 1.00 97.94 167 LYS A C 1
ATOM 1284 O O . LYS A 1 167 ? -4.509 -4.582 -8.467 1.00 97.94 167 LYS A O 1
ATOM 1289 N N . TRP A 1 168 ? -4.118 -6.741 -7.941 1.00 98.12 168 TRP A N 1
ATOM 1290 C CA . TRP A 1 168 ? -2.665 -6.684 -8.086 1.00 98.12 168 TRP A CA 1
ATOM 1291 C C . TRP A 1 168 ? -2.238 -6.030 -9.396 1.00 98.12 168 TRP A C 1
ATOM 1293 O O . TRP A 1 168 ? -1.534 -5.030 -9.344 1.00 98.12 168 TRP A O 1
ATOM 1303 N N . ASP A 1 169 ? -2.731 -6.513 -10.535 1.00 96.38 169 ASP A N 1
ATOM 1304 C CA . ASP A 1 169 ? -2.282 -6.046 -11.852 1.00 96.38 169 ASP A CA 1
ATOM 1305 C C . ASP A 1 169 ? -2.521 -4.545 -12.051 1.00 96.38 169 ASP A C 1
ATOM 1307 O O . ASP A 1 169 ? -1.651 -3.838 -12.554 1.00 96.38 169 ASP A O 1
ATOM 1311 N N . SER A 1 170 ? -3.662 -4.023 -11.588 1.00 96.12 170 SER A N 1
ATOM 1312 C CA . SER A 1 170 ? -3.951 -2.582 -11.653 1.00 96.12 170 SER A CA 1
ATOM 1313 C C . SER A 1 170 ? -3.020 -1.729 -10.784 1.00 96.12 170 SER A C 1
ATOM 1315 O O . SER A 1 170 ? -2.776 -0.570 -11.101 1.00 96.12 170 SER A O 1
ATOM 1317 N N . ILE A 1 171 ? -2.491 -2.299 -9.697 1.00 97.00 171 ILE A N 1
ATOM 1318 C CA . ILE A 1 171 ? -1.619 -1.620 -8.732 1.00 97.00 171 ILE A CA 1
ATOM 1319 C C . ILE A 1 171 ? -0.148 -1.723 -9.154 1.00 97.00 171 ILE A C 1
ATOM 1321 O O . ILE A 1 171 ? 0.610 -0.757 -9.037 1.00 97.00 171 ILE A O 1
ATOM 1325 N N . SER A 1 172 ? 0.274 -2.905 -9.600 1.00 97.25 172 SER A N 1
ATOM 1326 C CA . SER A 1 172 ? 1.665 -3.225 -9.914 1.00 97.25 172 SER A CA 1
ATOM 1327 C C . SER A 1 172 ? 2.072 -2.790 -11.316 1.00 97.25 172 SER A C 1
ATOM 1329 O O . SER A 1 172 ? 3.260 -2.588 -11.545 1.00 97.25 172 SER A O 1
ATOM 1331 N N . THR A 1 173 ? 1.125 -2.571 -12.231 1.00 96.75 173 THR A N 1
ATOM 1332 C CA . THR A 1 173 ? 1.449 -2.159 -13.600 1.00 96.75 173 THR A CA 1
ATOM 1333 C C . THR A 1 173 ? 1.730 -0.656 -13.684 1.00 96.75 173 THR A C 1
ATOM 1335 O O . THR A 1 173 ? 1.024 0.157 -13.085 1.00 96.75 173 THR A O 1
ATOM 1338 N N . THR A 1 174 ? 2.756 -0.267 -14.437 1.00 95.38 174 THR A N 1
ATOM 1339 C CA . THR A 1 174 ? 2.984 1.108 -14.909 1.00 95.38 174 THR A CA 1
ATOM 1340 C C . THR A 1 174 ? 2.941 1.104 -16.423 1.00 95.38 174 THR A C 1
ATOM 1342 O O . THR A 1 174 ? 3.628 0.309 -17.052 1.00 95.38 174 THR A O 1
ATOM 1345 N N . LYS A 1 175 ? 2.146 1.994 -17.017 1.00 94.75 175 LYS A N 1
ATOM 1346 C CA . LYS A 1 175 ? 2.112 2.188 -18.469 1.00 94.75 175 LYS A CA 1
ATOM 1347 C C . LYS A 1 175 ? 2.769 3.516 -18.807 1.00 94.75 175 LYS A C 1
ATOM 1349 O O . LYS A 1 175 ? 2.372 4.541 -18.253 1.00 94.75 175 LYS A O 1
ATOM 1354 N N . ILE A 1 176 ? 3.753 3.477 -19.694 1.00 91.19 176 ILE A N 1
ATOM 1355 C CA . ILE A 1 176 ? 4.437 4.648 -20.235 1.00 91.19 176 ILE A CA 1
ATOM 1356 C C . ILE A 1 176 ? 3.994 4.766 -21.694 1.00 91.19 176 ILE A C 1
ATOM 1358 O O . ILE A 1 176 ? 4.197 3.837 -22.479 1.00 91.19 176 ILE A O 1
ATOM 1362 N N . ASN A 1 177 ? 3.314 5.870 -22.007 1.00 82.00 177 ASN A N 1
ATOM 1363 C CA . ASN A 1 177 ? 2.838 6.188 -23.356 1.00 82.00 177 ASN A CA 1
ATOM 1364 C C . ASN A 1 177 ? 3.901 6.941 -24.150 1.00 82.00 177 ASN A C 1
ATOM 1366 O O . ASN A 1 177 ? 4.618 7.753 -23.521 1.00 82.00 177 ASN A O 1
#

Radius of gyration: 22.27 Å; chains: 1; bounding box: 41×92×47 Å

Sequence (177 aa):
MNWKLAIAFTFVLSQSSFASSEAFQKVWNDSSGKHVLIIDKKLDSKDGGMTLLVKQVTGNSNDWTLKDFVRNCGEDIKLDIAPDSVEVNKIFSDGVGTVLFAYKIGCVGGIDPVIVKYFAFKNGVKYSLRGEEHIIVGSEGFGGEKAPVPDSNLKNDKSLLKYMMGKWDSISTTKIN

Secondary structure (DSSP, 8-state):
-----------------------EEEEEEETTEEEEEEEEEEEETTTTEEEEEEEEEETTEEEEEEEEEE-S-SSEEEEEEEEEEEEEESGGGTTSPEEEEEEEEEEESSS---EEEEEEEETTEEEEEEEE-EEEETTEEES--SPPEE-HHHHH-HHHHHHHHHHHHHHHEEEE-

pLDDT: mean 88.71, std 16.02, range [40.19, 98.81]

Foldseek 3Di:
DDDDDDDDPPPPPPPPPPPAQDWDWDWDAFPLGIKIWTWDWDQPVPFRKIKIWIFMDHPNDTLDIDIDMDGPAPADWFWAWPVVQFDFDLPLAVRHTWTKTKIFTDHDHDPDKTKIWIWIQYPSDIKIWIAIAWEAEPPDIDGPPDGTDIDPVLVVVVVNVVVCSVCCCVRRYDYDD

InterPro domains:
  IPR058148 M949_RS01915-like domain [NF046077] (27-170)

Organism: NCBI:txid2026240